Protein AF-A0A2V9P021-F1 (afdb_monomer)

Sequence (150 aa):
MIRIDSLLADPQFAPINQNFERHYRKHHFDEPWYKIYGARSIRQVSKDIGKLSEYDGIYLSLSGVTHGSDIWSSIFFGTGKLAVAPIREPQHIPSSVQLAVTITLRVYTLVLKEFRSGEEENFARKYRAEWRARFLKKYQIEIKPTETVI

Structure (mmCIF, N/CA/C/O backbone):
data_AF-A0A2V9P021-F1
#
_entry.id   AF-A0A2V9P021-F1
#
loop_
_atom_site.group_PDB
_atom_site.id
_atom_site.type_symbol
_atom_site.label_atom_id
_atom_site.label_alt_id
_atom_site.label_comp_id
_atom_site.label_asym_id
_atom_site.label_entity_id
_atom_site.label_seq_id
_atom_site.pdbx_PDB_ins_code
_atom_site.Cartn_x
_atom_site.Cartn_y
_atom_site.Cartn_z
_atom_site.occupancy
_atom_site.B_iso_or_equiv
_atom_site.auth_seq_id
_atom_site.auth_comp_id
_atom_site.auth_asym_id
_atom_site.auth_atom_id
_atom_site.pdbx_PDB_model_num
ATOM 1 N N . MET A 1 1 ? -5.173 24.055 11.843 1.00 50.03 1 MET A N 1
ATOM 2 C CA . MET A 1 1 ? -4.814 22.901 12.697 1.00 50.03 1 MET A CA 1
ATOM 3 C C . MET A 1 1 ? -6.002 22.265 13.430 1.00 50.03 1 MET A C 1
ATOM 5 O O . MET A 1 1 ? -5.892 21.121 13.810 1.00 50.03 1 MET A O 1
ATOM 9 N N . ILE A 1 2 ? -7.160 22.928 13.550 1.00 55.97 2 ILE A N 1
ATOM 10 C CA . ILE A 1 2 ? -8.247 22.550 14.482 1.00 55.97 2 ILE A CA 1
ATOM 11 C C . ILE A 1 2 ? -9.101 21.330 14.045 1.00 55.97 2 ILE A C 1
ATOM 13 O O . ILE A 1 2 ? -9.777 20.725 14.862 1.00 55.97 2 ILE A O 1
ATOM 17 N N . ARG A 1 3 ? -9.089 20.919 12.767 1.00 71.38 3 ARG A N 1
ATOM 18 C CA . ARG A 1 3 ? -10.094 19.963 12.249 1.00 71.38 3 ARG A CA 1
ATOM 19 C C . ARG A 1 3 ? -9.826 18.489 12.582 1.00 71.38 3 ARG A C 1
ATOM 21 O O . ARG A 1 3 ? -10.782 17.732 12.689 1.00 71.38 3 ARG A O 1
ATOM 28 N N . ILE A 1 4 ? -8.562 18.079 12.697 1.00 74.50 4 ILE A N 1
ATOM 29 C CA . ILE A 1 4 ? -8.203 16.675 12.966 1.00 74.50 4 ILE A CA 1
ATOM 30 C C . ILE A 1 4 ? -8.338 16.379 14.457 1.00 74.50 4 ILE A C 1
ATOM 32 O O . ILE A 1 4 ? -8.992 15.406 14.806 1.00 74.50 4 ILE A O 1
ATOM 36 N N . ASP A 1 5 ? -7.829 17.255 15.323 1.00 80.62 5 ASP A N 1
ATOM 37 C CA . ASP A 1 5 ? -7.919 17.073 16.776 1.00 80.62 5 ASP A CA 1
ATOM 38 C C . ASP A 1 5 ? -9.375 16.983 17.244 1.00 80.62 5 ASP A C 1
ATOM 40 O O . ASP A 1 5 ? -9.707 16.139 18.067 1.00 80.62 5 ASP A O 1
ATOM 44 N N . SER A 1 6 ? -10.280 17.778 16.658 1.00 82.19 6 SER A N 1
ATOM 45 C CA . SER A 1 6 ? -11.716 17.673 16.946 1.00 82.19 6 SER A CA 1
ATOM 46 C C . SER A 1 6 ? -12.340 16.353 16.482 1.00 82.19 6 SER A C 1
ATOM 48 O O . SER A 1 6 ? -13.240 15.859 17.149 1.00 82.19 6 SER A O 1
ATOM 50 N N . LEU A 1 7 ? -11.883 15.778 15.363 1.00 80.56 7 LEU A N 1
ATOM 51 C CA . LEU A 1 7 ? -12.343 14.459 14.907 1.00 80.56 7 LEU A CA 1
ATOM 52 C C . LEU A 1 7 ? -11.803 13.348 15.810 1.00 80.56 7 LEU A C 1
ATOM 54 O O . LEU A 1 7 ? -12.540 12.440 16.168 1.00 80.56 7 LEU A O 1
ATOM 58 N N . LEU A 1 8 ? -10.530 13.431 16.197 1.00 81.62 8 LEU A N 1
ATOM 59 C CA . LEU A 1 8 ? -9.887 12.452 17.074 1.00 81.62 8 LEU A CA 1
ATOM 60 C C . LEU A 1 8 ? -10.376 12.546 18.525 1.00 81.62 8 LEU A C 1
ATOM 62 O O . LEU A 1 8 ? -10.254 11.571 19.260 1.00 81.62 8 LEU A O 1
ATOM 66 N N . ALA A 1 9 ? -10.945 13.683 18.930 1.00 85.88 9 ALA A N 1
ATOM 67 C CA . ALA A 1 9 ? -11.572 13.871 20.235 1.00 85.88 9 ALA A CA 1
ATOM 68 C C . ALA A 1 9 ? -12.960 13.214 20.358 1.00 85.88 9 ALA A C 1
ATOM 70 O O . ALA A 1 9 ? -13.542 13.246 21.443 1.00 85.88 9 ALA A O 1
ATOM 71 N N . ASP A 1 10 ? -13.500 12.626 19.283 1.00 85.62 10 ASP A N 1
ATOM 72 C CA . ASP A 1 10 ? -14.746 11.863 19.353 1.00 85.62 10 ASP A CA 1
ATOM 73 C C . ASP A 1 10 ? -14.611 10.718 20.385 1.00 85.62 10 ASP A C 1
ATOM 75 O O . ASP A 1 10 ? -13.635 9.956 20.331 1.00 85.62 10 ASP A O 1
ATOM 79 N N . PRO A 1 11 ? -15.567 10.568 21.327 1.00 90.56 11 PRO A N 1
ATOM 80 C CA . PRO A 1 11 ? -15.532 9.530 22.356 1.00 90.56 11 PRO A CA 1
ATOM 81 C C . PRO A 1 11 ? -15.292 8.113 21.827 1.00 90.56 11 PRO A C 1
ATOM 83 O O . PRO A 1 11 ? -14.680 7.305 22.528 1.00 90.56 11 PRO A O 1
ATOM 86 N N . GLN A 1 12 ? -15.718 7.809 20.596 1.00 86.75 12 GLN A N 1
ATOM 87 C CA . GLN A 1 12 ? -15.498 6.497 19.982 1.00 86.75 12 GLN A CA 1
ATOM 88 C C . GLN A 1 12 ? -14.006 6.155 19.811 1.00 86.75 12 GLN A C 1
ATOM 90 O O . GLN A 1 12 ? -13.627 4.985 19.845 1.00 86.75 12 GLN A O 1
ATOM 95 N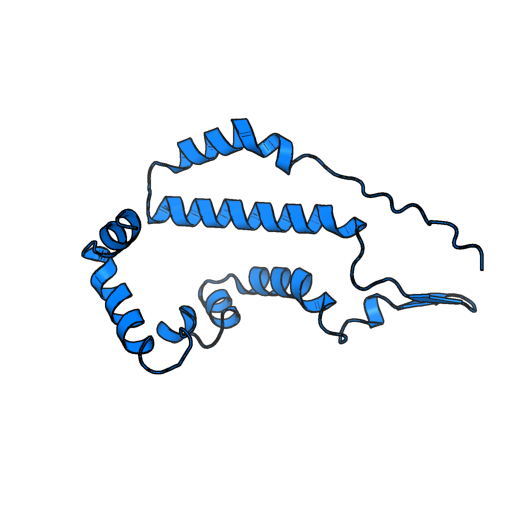 N . PHE A 1 13 ? -13.141 7.166 19.679 1.00 88.00 13 PHE A N 1
ATOM 96 C CA . PHE A 1 13 ? -11.697 6.988 19.514 1.00 88.00 13 PHE A CA 1
ATOM 97 C C . PHE A 1 13 ? -10.926 7.028 20.835 1.00 88.00 13 PHE A C 1
ATOM 99 O O . PHE A 1 13 ? -9.736 6.715 20.844 1.00 88.00 13 PHE A O 1
ATOM 106 N N . ALA A 1 14 ? -11.567 7.347 21.965 1.00 88.88 14 ALA A N 1
ATOM 107 C CA . ALA A 1 14 ? -10.883 7.449 23.255 1.00 88.88 14 ALA A CA 1
ATOM 108 C C . ALA A 1 14 ? -10.085 6.178 23.638 1.00 88.88 14 ALA A C 1
ATOM 110 O O . ALA A 1 14 ? -8.928 6.321 24.050 1.00 88.88 14 ALA A O 1
ATOM 111 N N . PRO A 1 15 ? -10.603 4.942 23.446 1.00 87.69 15 PRO A N 1
ATOM 112 C CA . PRO A 1 15 ? -9.831 3.728 23.724 1.00 87.69 15 PRO A CA 1
ATOM 113 C C . PRO A 1 15 ? -8.609 3.563 22.808 1.00 87.69 15 PRO A C 1
ATOM 115 O O . PRO A 1 15 ? -7.559 3.097 23.248 1.00 87.69 15 PRO A O 1
ATOM 118 N N . ILE A 1 16 ? -8.734 3.958 21.536 1.00 87.25 16 ILE A N 1
ATOM 119 C CA . ILE A 1 16 ? -7.647 3.916 20.551 1.00 87.25 16 ILE A CA 1
ATOM 120 C C . ILE A 1 16 ? -6.563 4.915 20.961 1.00 87.25 16 ILE A C 1
ATOM 122 O O . ILE A 1 16 ? -5.419 4.518 21.174 1.00 87.25 16 ILE A O 1
ATOM 126 N N . ASN A 1 17 ? -6.933 6.180 21.172 1.00 86.50 17 ASN A N 1
ATOM 127 C CA . ASN A 1 17 ? -6.007 7.248 21.554 1.00 86.50 17 ASN A CA 1
ATOM 128 C C . ASN A 1 17 ? -5.243 6.904 22.838 1.00 86.50 17 ASN A C 1
ATOM 130 O O . ASN A 1 17 ? -4.027 7.071 22.899 1.00 86.50 17 ASN A O 1
ATOM 134 N N . GLN A 1 18 ? -5.926 6.345 23.844 1.00 87.12 18 GLN A N 1
ATOM 135 C CA . GLN A 1 18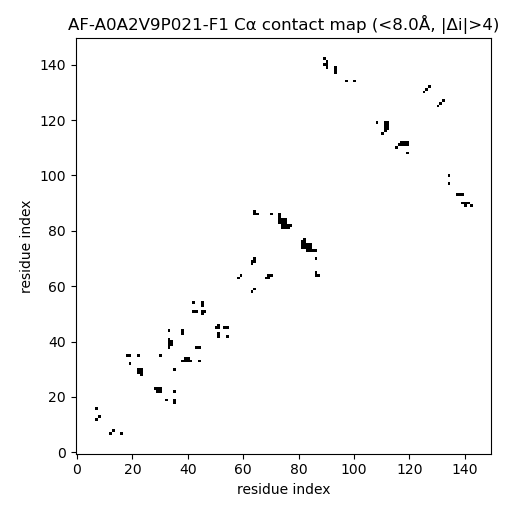 ? -5.288 5.957 25.101 1.00 87.12 18 GLN A CA 1
ATOM 136 C C . GLN A 1 18 ? -4.158 4.931 24.900 1.00 87.12 18 GLN A C 1
ATOM 138 O O . GLN A 1 18 ? -3.153 4.982 25.614 1.00 87.12 18 GLN A O 1
ATOM 143 N N . ASN A 1 19 ? -4.291 4.012 23.940 1.00 85.00 19 ASN A N 1
ATOM 144 C CA . ASN A 1 19 ? -3.237 3.046 23.635 1.00 85.00 19 ASN A CA 1
ATOM 145 C C . ASN A 1 19 ? -2.020 3.710 22.981 1.00 85.00 19 ASN A C 1
ATOM 147 O O . ASN A 1 19 ? -0.893 3.383 23.355 1.00 85.00 19 ASN A O 1
ATOM 151 N N . PHE A 1 20 ? -2.223 4.659 22.064 1.00 84.19 20 PHE A N 1
ATOM 152 C CA . PHE A 1 20 ? -1.124 5.392 21.425 1.00 84.19 20 PHE A CA 1
ATOM 153 C C . PHE A 1 20 ? -0.375 6.296 22.415 1.00 84.19 20 PHE A C 1
ATOM 155 O O . PHE A 1 20 ? 0.851 6.222 22.506 1.00 84.19 20 PHE A O 1
ATOM 162 N N . GLU A 1 21 ? -1.095 7.061 23.239 1.00 82.38 21 GLU A N 1
ATOM 163 C CA . GLU A 1 21 ? -0.511 7.980 24.231 1.00 82.38 21 GLU A CA 1
ATOM 164 C C . GLU A 1 21 ? 0.428 7.282 25.229 1.00 82.38 21 GLU A C 1
ATOM 166 O O . GLU A 1 21 ? 1.452 7.833 25.642 1.00 82.38 21 GLU A O 1
ATOM 171 N N . ARG A 1 22 ? 0.120 6.032 25.602 1.00 80.94 22 ARG A N 1
ATOM 172 C CA . ARG A 1 22 ? 0.964 5.225 26.502 1.00 80.94 22 ARG A CA 1
ATOM 173 C C . ARG A 1 22 ? 2.316 4.849 25.886 1.00 80.94 22 ARG A C 1
ATOM 175 O O . ARG A 1 22 ? 3.266 4.627 26.635 1.00 80.94 22 ARG A O 1
ATOM 182 N N . HIS A 1 23 ? 2.409 4.777 24.558 1.00 75.81 23 HIS A N 1
ATOM 183 C CA . HIS A 1 23 ? 3.611 4.344 23.836 1.00 75.81 23 HIS A CA 1
ATOM 184 C C . HIS A 1 23 ? 4.443 5.515 23.290 1.00 75.81 23 HIS A C 1
ATOM 186 O O . HIS A 1 23 ? 5.654 5.369 23.143 1.00 75.81 23 HIS A O 1
ATOM 192 N N . TYR A 1 24 ? 3.836 6.691 23.086 1.00 71.00 24 TYR A N 1
ATOM 193 C CA . TYR A 1 24 ? 4.493 7.898 22.557 1.00 71.00 24 TYR A CA 1
ATOM 194 C C . TYR A 1 24 ? 5.658 8.409 23.431 1.00 71.00 24 TYR A C 1
ATOM 196 O O . TYR A 1 24 ? 6.627 8.981 22.946 1.00 71.00 24 TYR A O 1
ATOM 204 N N . ARG A 1 25 ? 5.605 8.197 24.753 1.00 63.41 25 ARG A N 1
ATOM 205 C CA . ARG A 1 25 ? 6.510 8.880 25.702 1.00 63.41 25 ARG A CA 1
ATOM 206 C C . ARG A 1 25 ? 7.888 8.240 25.885 1.00 63.41 25 ARG A C 1
ATOM 208 O O . ARG A 1 25 ? 8.723 8.824 26.571 1.00 63.41 25 ARG A O 1
ATOM 215 N N . LYS A 1 26 ? 8.128 7.036 25.358 1.00 61.97 26 LYS A N 1
ATOM 216 C CA . LYS A 1 26 ? 9.300 6.230 25.752 1.00 61.97 26 LYS A CA 1
ATOM 217 C C . LYS A 1 26 ? 10.470 6.287 24.766 1.00 61.97 26 LYS A C 1
ATOM 219 O O . LYS A 1 26 ? 11.602 6.014 25.161 1.00 61.97 26 LYS A O 1
ATOM 224 N N . HIS A 1 27 ? 10.223 6.651 23.513 1.00 59.69 27 HIS A N 1
ATOM 225 C CA . HIS A 1 27 ? 11.221 6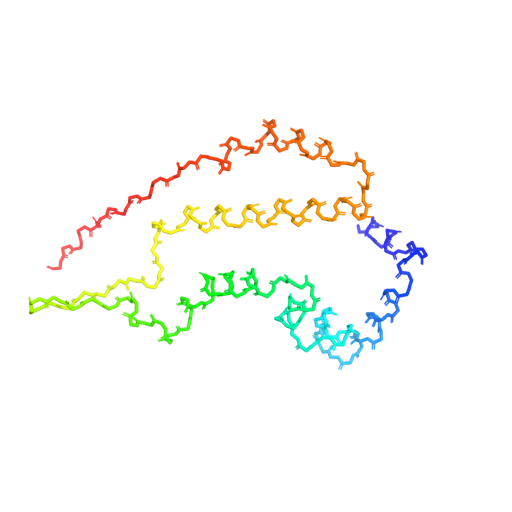.620 22.448 1.00 59.69 27 HIS A CA 1
ATOM 226 C C . HIS A 1 27 ? 11.188 7.937 21.664 1.00 59.69 27 HIS A C 1
ATOM 228 O O . HIS A 1 27 ? 10.135 8.540 21.516 1.00 59.69 27 HIS A O 1
ATOM 234 N N . HIS A 1 28 ? 12.333 8.400 21.147 1.00 71.19 28 HIS A N 1
ATOM 235 C CA . HIS A 1 28 ? 12.424 9.602 20.294 1.00 71.19 28 HIS A CA 1
ATOM 236 C C . HIS A 1 28 ? 11.737 9.438 18.918 1.00 71.19 28 HIS A C 1
ATOM 238 O O . HIS A 1 28 ? 11.994 10.207 17.996 1.00 71.19 28 HIS A O 1
ATOM 244 N N . PHE A 1 29 ? 10.917 8.401 18.761 1.00 73.06 29 PHE A N 1
ATOM 245 C CA . PHE A 1 29 ? 10.164 8.057 17.569 1.00 73.06 29 PHE A CA 1
ATOM 246 C C . PHE A 1 29 ? 8.888 7.319 17.981 1.00 73.06 29 PHE A C 1
ATOM 248 O O . PHE A 1 29 ? 8.865 6.619 18.997 1.00 73.06 29 PHE A O 1
ATOM 255 N N . ASP A 1 30 ? 7.856 7.434 17.152 1.00 76.44 30 ASP A N 1
ATOM 256 C CA . ASP A 1 30 ? 6.596 6.732 17.363 1.00 76.44 30 ASP A CA 1
ATOM 257 C C . ASP A 1 30 ? 6.759 5.236 17.113 1.00 76.44 30 ASP A C 1
ATOM 259 O O . ASP A 1 30 ? 7.249 4.807 16.061 1.00 76.44 30 ASP A O 1
ATOM 263 N N . GLU A 1 31 ? 6.312 4.419 18.068 1.00 84.19 31 GLU A N 1
ATOM 264 C CA . GLU A 1 31 ? 6.213 2.984 17.836 1.00 84.19 31 GLU A CA 1
ATOM 265 C C . GLU A 1 31 ? 5.191 2.736 16.709 1.00 84.19 31 GLU A C 1
ATOM 267 O O . GLU A 1 31 ? 4.088 3.294 16.732 1.00 84.19 31 GLU A O 1
ATOM 272 N N . PRO A 1 32 ? 5.505 1.887 15.715 1.00 88.06 32 PRO A N 1
ATOM 273 C CA . PRO A 1 32 ? 4.556 1.552 14.667 1.00 88.06 32 PRO A CA 1
ATOM 274 C C . PRO A 1 32 ? 3.226 1.034 15.228 1.00 88.06 32 PRO A C 1
ATOM 276 O O . PRO A 1 32 ? 3.211 0.159 16.098 1.00 88.06 32 PRO A O 1
ATOM 279 N N . TRP A 1 33 ? 2.109 1.506 14.663 1.00 90.44 33 TRP A N 1
ATOM 280 C CA . TRP A 1 33 ? 0.753 1.201 15.141 1.00 90.44 33 TRP A CA 1
ATOM 281 C C . TRP A 1 33 ? 0.514 -0.297 15.383 1.00 90.44 33 TRP A C 1
ATOM 283 O O . TRP A 1 33 ? -0.057 -0.683 16.394 1.00 90.44 33 TRP A O 1
ATOM 293 N N . TYR A 1 34 ? 1.000 -1.168 14.497 1.00 91.50 34 TYR A N 1
ATOM 294 C CA . TYR A 1 34 ? 0.752 -2.607 14.589 1.00 91.50 34 TYR A CA 1
ATOM 295 C C . TYR A 1 34 ? 1.388 -3.234 15.836 1.00 91.50 34 TYR A C 1
ATOM 297 O O . TYR A 1 34 ? 0.831 -4.178 16.390 1.00 91.50 34 TYR A O 1
ATOM 305 N N . LYS A 1 35 ? 2.508 -2.687 16.323 1.00 90.12 35 LYS A N 1
ATOM 306 C CA . LYS A 1 35 ? 3.155 -3.157 17.553 1.00 90.12 35 LYS A CA 1
ATOM 307 C C . LYS A 1 35 ? 2.437 -2.690 18.807 1.00 90.12 35 LYS A C 1
ATOM 309 O O . LYS A 1 35 ? 2.375 -3.453 19.766 1.00 90.12 35 LYS A O 1
ATOM 314 N N . ILE A 1 36 ? 1.851 -1.492 18.781 1.00 89.94 36 ILE A N 1
ATOM 315 C CA . ILE A 1 36 ? 0.994 -0.984 19.867 1.00 89.94 36 ILE A CA 1
ATOM 316 C C . ILE A 1 36 ? -0.180 -1.947 20.105 1.00 89.94 36 ILE A C 1
ATOM 318 O O . ILE A 1 36 ? -0.572 -2.184 21.244 1.00 89.94 36 ILE A O 1
ATOM 322 N N . TYR A 1 37 ? -0.677 -2.577 19.038 1.00 88.25 37 TYR A N 1
ATOM 323 C CA . TYR A 1 37 ? -1.713 -3.614 19.089 1.00 88.25 37 TYR A CA 1
ATOM 324 C C . TYR A 1 37 ? -1.167 -5.052 19.185 1.00 88.25 37 TYR A C 1
ATOM 326 O O . TYR A 1 37 ? -1.895 -6.012 18.951 1.00 88.25 37 TYR A O 1
ATOM 334 N N . GLY A 1 38 ? 0.109 -5.227 19.542 1.00 89.88 38 GLY A N 1
ATOM 335 C CA . GLY A 1 38 ? 0.713 -6.529 19.848 1.00 89.88 38 GLY A CA 1
ATOM 336 C C . GLY A 1 38 ? 1.192 -7.346 18.643 1.00 89.88 38 GLY A C 1
ATOM 337 O O . GLY A 1 38 ? 1.757 -8.428 18.825 1.00 89.88 38 GLY A O 1
ATOM 338 N N . ALA A 1 39 ? 1.033 -6.855 17.412 1.00 94.88 39 ALA A N 1
ATOM 339 C CA . ALA A 1 39 ? 1.552 -7.541 16.238 1.00 94.88 39 ALA A CA 1
ATOM 340 C C . ALA A 1 39 ? 3.057 -7.292 16.073 1.00 94.88 39 ALA A C 1
ATOM 342 O O . ALA A 1 39 ? 3.556 -6.173 16.171 1.00 94.88 39 ALA A O 1
ATOM 343 N N . ARG A 1 40 ? 3.807 -8.352 15.757 1.00 94.06 40 ARG A N 1
ATOM 344 C CA . ARG A 1 40 ? 5.273 -8.275 15.615 1.00 94.06 40 ARG A CA 1
ATOM 345 C C . ARG A 1 40 ? 5.720 -7.603 14.315 1.00 94.06 40 ARG A C 1
ATOM 347 O O . ARG A 1 40 ? 6.817 -7.057 14.253 1.00 94.06 40 ARG A O 1
ATOM 354 N N . SER A 1 41 ? 4.902 -7.677 13.267 1.00 93.94 41 SER A N 1
ATOM 355 C CA . SER A 1 41 ? 5.207 -7.138 11.939 1.00 93.94 41 SER A CA 1
ATOM 356 C C . SER A 1 41 ? 3.939 -6.957 11.103 1.00 93.94 41 SER A C 1
ATOM 358 O O . SER A 1 41 ? 2.929 -7.618 11.345 1.00 93.94 41 SER A O 1
ATOM 360 N N . ILE A 1 42 ? 4.010 -6.131 10.054 1.00 93.19 42 ILE A N 1
ATOM 361 C CA . ILE A 1 42 ?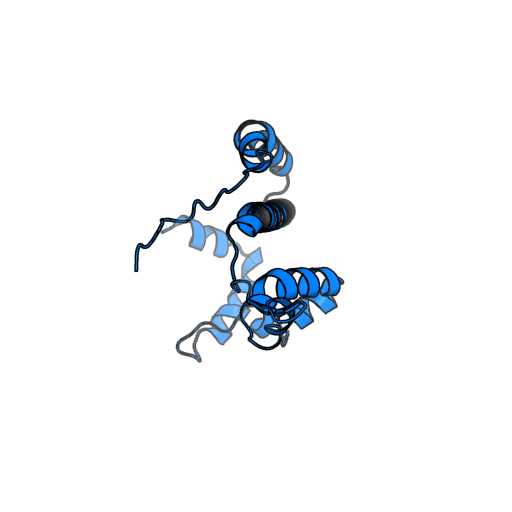 2.936 -6.014 9.049 1.00 93.19 42 ILE A CA 1
ATOM 362 C C . ILE A 1 42 ? 2.663 -7.356 8.352 1.00 93.19 42 ILE A C 1
ATOM 364 O O . ILE A 1 42 ? 1.517 -7.653 8.016 1.00 93.19 42 ILE A O 1
ATOM 368 N N . ARG A 1 43 ? 3.688 -8.204 8.177 1.00 94.12 43 ARG A N 1
ATOM 369 C CA . ARG A 1 43 ? 3.514 -9.562 7.642 1.00 94.12 43 ARG A CA 1
ATOM 370 C C . ARG A 1 43 ? 2.615 -10.408 8.540 1.00 94.12 43 ARG A C 1
ATOM 372 O O . ARG A 1 43 ? 1.739 -11.106 8.037 1.00 94.12 43 ARG A O 1
ATOM 379 N N . GLN A 1 44 ? 2.817 -10.325 9.858 1.00 95.88 44 GLN A N 1
ATOM 380 C CA . GLN A 1 44 ? 1.968 -11.009 10.831 1.00 95.88 44 GLN A CA 1
ATOM 381 C C . GLN A 1 44 ? 0.530 -10.488 10.757 1.00 95.88 44 GLN A C 1
ATOM 383 O O . GLN A 1 44 ? -0.376 -11.291 10.579 1.00 95.88 44 GLN A O 1
ATOM 388 N N . VAL A 1 45 ? 0.330 -9.164 10.751 1.00 96.12 45 VAL A N 1
ATOM 389 C CA . VAL A 1 45 ? -1.008 -8.566 10.570 1.00 96.12 45 VAL A CA 1
ATOM 390 C C . VAL A 1 45 ? -1.677 -9.091 9.299 1.00 96.12 45 VAL A C 1
ATOM 392 O O . VAL A 1 45 ? -2.828 -9.510 9.328 1.00 96.12 45 VAL A O 1
ATOM 395 N N . SER A 1 46 ? -0.942 -9.113 8.186 1.00 95.00 46 SER A N 1
ATOM 396 C CA . SER A 1 46 ? -1.448 -9.584 6.894 1.00 95.00 46 SER A CA 1
ATOM 397 C C . SER A 1 46 ? -1.850 -11.057 6.944 1.00 95.00 46 SER A C 1
ATOM 399 O O . SER A 1 46 ? -2.856 -11.435 6.351 1.00 95.00 46 SER A O 1
ATOM 401 N N . LYS A 1 47 ? -1.101 -11.892 7.673 1.00 96.12 47 LYS A N 1
ATOM 402 C CA . LYS A 1 47 ? -1.474 -13.285 7.938 1.00 96.12 47 LYS A CA 1
ATOM 403 C C . LYS A 1 47 ? -2.766 -13.377 8.747 1.00 96.12 47 LYS A C 1
ATOM 405 O O . LYS A 1 47 ? -3.652 -14.127 8.349 1.00 96.12 47 LYS A O 1
ATOM 410 N N . ASP A 1 48 ? -2.884 -12.595 9.813 1.00 95.94 48 ASP A N 1
ATOM 411 C CA . ASP A 1 48 ? -4.026 -12.643 10.731 1.00 95.94 48 ASP A CA 1
ATOM 412 C C . ASP A 1 48 ? -5.340 -12.220 10.057 1.00 95.94 48 ASP A C 1
ATOM 414 O O . ASP A 1 48 ? -6.394 -12.770 10.364 1.00 95.94 48 ASP A O 1
ATOM 418 N N . ILE A 1 49 ? -5.281 -11.324 9.065 1.00 93.81 49 ILE A N 1
ATOM 419 C CA . ILE A 1 49 ? -6.449 -10.910 8.265 1.00 93.81 49 ILE A CA 1
ATOM 420 C C . ILE A 1 49 ? -6.650 -11.733 6.975 1.00 93.81 49 ILE A C 1
ATOM 422 O O . ILE A 1 49 ? -7.446 -11.352 6.115 1.00 93.81 49 ILE A O 1
ATOM 426 N N . GLY A 1 50 ? -5.908 -12.832 6.785 1.00 95.44 50 GLY A N 1
ATOM 427 C CA . GLY A 1 50 ? -6.032 -13.698 5.603 1.00 95.44 50 GLY A CA 1
ATOM 428 C C . GLY A 1 50 ? -5.553 -13.063 4.288 1.00 95.44 50 GLY A C 1
ATOM 429 O O . GLY A 1 50 ? -6.034 -13.414 3.212 1.00 95.44 50 GLY A O 1
ATOM 430 N N . LYS A 1 51 ? -4.619 -12.108 4.355 1.00 93.19 51 LYS A N 1
ATOM 431 C CA . LYS A 1 51 ? -4.042 -11.358 3.221 1.00 93.19 51 LYS A CA 1
ATOM 432 C C . LYS A 1 51 ? -2.530 -11.554 3.069 1.00 93.19 51 LYS A C 1
ATOM 434 O O . LYS A 1 51 ? -1.857 -10.722 2.467 1.00 93.19 51 LYS A O 1
ATOM 439 N N . LEU A 1 52 ? -1.982 -12.655 3.584 1.00 94.44 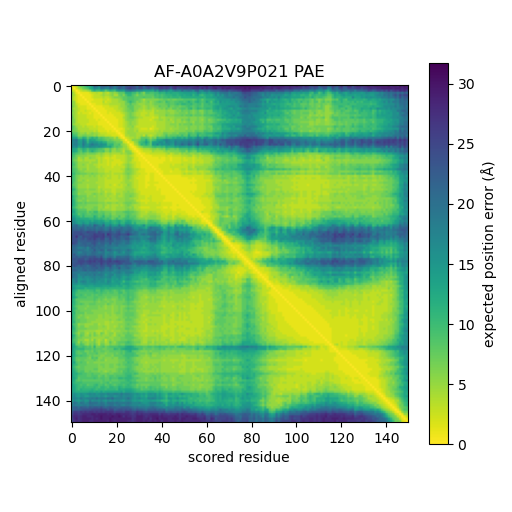52 LEU A N 1
ATOM 440 C CA . LEU A 1 52 ? -0.544 -12.931 3.500 1.00 94.44 52 LEU A CA 1
ATOM 441 C C . LEU A 1 52 ? -0.037 -12.994 2.052 1.00 94.44 52 LEU A C 1
ATOM 443 O O . LEU A 1 52 ? 1.001 -12.420 1.754 1.00 94.44 52 LEU A O 1
ATOM 447 N N . SER A 1 53 ? -0.789 -13.624 1.147 1.00 91.38 53 SER A N 1
ATOM 448 C CA . SER A 1 53 ? -0.417 -13.717 -0.272 1.00 91.38 53 SER A CA 1
ATOM 449 C C . SER A 1 53 ? -0.334 -12.350 -0.954 1.00 91.38 53 SER A C 1
ATOM 451 O O . SER A 1 53 ? 0.551 -12.114 -1.772 1.00 91.38 53 SER A O 1
ATOM 453 N N . GLU A 1 54 ? -1.231 -11.432 -0.597 1.00 88.69 54 GLU A N 1
ATOM 454 C CA . GLU A 1 54 ? -1.209 -10.053 -1.083 1.00 88.69 54 GLU A CA 1
ATOM 455 C C . GLU A 1 54 ? 0.016 -9.301 -0.550 1.00 88.69 54 GLU A C 1
ATOM 457 O O . GLU A 1 54 ? 0.704 -8.629 -1.319 1.00 88.69 54 GLU A O 1
ATOM 462 N N . TYR A 1 55 ? 0.327 -9.463 0.740 1.00 90.62 55 TYR A N 1
ATOM 463 C CA . TYR A 1 55 ? 1.545 -8.914 1.334 1.00 90.62 55 TYR A CA 1
ATOM 464 C C . TYR A 1 55 ? 2.800 -9.433 0.629 1.00 90.62 55 TYR A C 1
ATOM 466 O O . TYR A 1 55 ? 3.630 -8.627 0.217 1.00 90.62 55 TYR A O 1
ATOM 474 N N . ASP A 1 56 ? 2.924 -10.751 0.455 1.00 88.25 56 ASP A N 1
ATOM 475 C CA . ASP A 1 56 ? 4.097 -11.361 -0.173 1.00 88.25 56 ASP A CA 1
ATOM 476 C C . ASP A 1 56 ? 4.233 -10.879 -1.632 1.00 88.25 56 ASP A C 1
ATOM 478 O O . ASP A 1 56 ? 5.322 -10.494 -2.049 1.00 88.25 56 ASP A O 1
ATOM 482 N N . GLY A 1 57 ? 3.131 -10.783 -2.389 1.00 83.81 57 GLY A N 1
ATOM 483 C CA . GLY A 1 57 ? 3.142 -10.269 -3.763 1.00 83.81 57 GLY A CA 1
ATOM 484 C C . GLY A 1 57 ? 3.588 -8.805 -3.876 1.00 83.81 57 GLY A C 1
ATOM 485 O O . GLY A 1 57 ? 4.425 -8.475 -4.720 1.00 83.81 57 GLY A O 1
ATOM 486 N N . ILE A 1 58 ? 3.073 -7.924 -3.011 1.00 82.88 58 ILE A N 1
ATOM 487 C CA . ILE A 1 58 ? 3.472 -6.507 -2.967 1.00 82.88 58 ILE A CA 1
ATOM 488 C C . ILE A 1 58 ? 4.933 -6.380 -2.529 1.00 82.88 58 ILE A C 1
ATOM 490 O O . ILE A 1 58 ? 5.706 -5.649 -3.147 1.00 82.88 58 ILE A O 1
ATOM 494 N N . TYR A 1 59 ? 5.315 -7.091 -1.469 1.00 81.00 59 TYR A N 1
ATOM 495 C CA . TYR A 1 59 ? 6.652 -7.016 -0.898 1.00 81.00 59 TYR A CA 1
ATOM 496 C C . TYR A 1 59 ? 7.712 -7.535 -1.873 1.00 81.00 59 TYR A C 1
ATOM 498 O O . TYR A 1 59 ? 8.717 -6.863 -2.074 1.00 81.00 59 TYR A O 1
ATOM 506 N N . LEU A 1 60 ? 7.475 -8.660 -2.553 1.00 74.19 60 LEU A N 1
ATOM 507 C CA . LEU A 1 60 ? 8.375 -9.162 -3.596 1.00 74.19 60 LEU A CA 1
ATOM 508 C C . LEU A 1 60 ? 8.526 -8.150 -4.738 1.00 74.19 60 LEU A C 1
ATOM 510 O O . LEU A 1 60 ? 9.645 -7.785 -5.091 1.00 74.19 60 LEU A O 1
ATOM 514 N N . SER A 1 61 ? 7.407 -7.633 -5.253 1.00 69.56 61 SER A N 1
ATOM 515 C CA . SER A 1 61 ? 7.405 -6.724 -6.408 1.00 69.56 61 SER A CA 1
ATOM 516 C C . SER A 1 61 ? 8.085 -5.380 -6.126 1.00 69.56 61 SER A C 1
ATOM 518 O O . SER A 1 61 ? 8.670 -4.785 -7.027 1.00 69.56 61 SER A O 1
ATOM 520 N N . LEU A 1 62 ? 7.989 -4.873 -4.891 1.00 70.62 62 LEU A N 1
ATOM 521 C CA . LEU A 1 62 ? 8.483 -3.539 -4.529 1.00 70.62 62 LEU A CA 1
ATOM 522 C C . LEU A 1 62 ? 9.801 -3.561 -3.743 1.00 70.62 62 LEU A C 1
ATOM 524 O O . LEU A 1 62 ? 10.542 -2.581 -3.788 1.00 70.62 62 LEU A O 1
ATOM 528 N N . SER A 1 63 ? 10.099 -4.646 -3.023 1.00 65.75 63 SER A N 1
ATOM 529 C CA . SER A 1 63 ? 11.272 -4.765 -2.147 1.00 65.75 63 SER A CA 1
ATOM 530 C C . SER A 1 63 ? 12.349 -5.697 -2.701 1.00 65.75 63 SER A C 1
ATOM 532 O O . SER A 1 63 ? 13.522 -5.438 -2.435 1.00 65.75 63 SER A O 1
ATOM 534 N N . GLY A 1 64 ? 11.994 -6.735 -3.475 1.00 57.50 64 GLY A N 1
ATOM 535 C CA . GLY A 1 64 ? 12.937 -7.756 -3.971 1.00 57.50 64 GLY A CA 1
ATOM 536 C C . GLY A 1 64 ? 14.061 -7.167 -4.823 1.00 57.50 64 GLY A C 1
ATOM 537 O O . GLY A 1 64 ? 15.235 -7.424 -4.590 1.00 57.50 64 GLY A O 1
ATOM 538 N N . VAL A 1 65 ? 13.703 -6.221 -5.688 1.00 56.00 65 VAL A N 1
ATOM 539 C CA . VAL A 1 65 ? 14.611 -5.450 -6.548 1.00 56.00 65 VAL A CA 1
ATOM 540 C C . VAL A 1 65 ? 15.679 -4.670 -5.750 1.00 56.00 65 VAL A C 1
ATOM 542 O O . VAL A 1 65 ? 16.767 -4.395 -6.245 1.00 56.00 65 VAL A O 1
ATOM 545 N N . THR A 1 66 ? 15.405 -4.309 -4.495 1.00 53.88 66 THR A N 1
ATOM 546 C CA . THR A 1 66 ? 16.310 -3.484 -3.668 1.00 53.88 66 THR A CA 1
ATOM 547 C C . THR A 1 66 ? 17.344 -4.312 -2.906 1.00 53.88 66 THR A C 1
ATOM 549 O O . THR A 1 66 ? 18.348 -3.770 -2.442 1.00 53.88 66 THR A O 1
ATOM 552 N N . HIS A 1 67 ? 17.119 -5.618 -2.771 1.00 54.53 67 HIS A N 1
ATOM 553 C CA . HIS A 1 67 ? 18.046 -6.527 -2.118 1.00 54.53 67 HIS A CA 1
ATOM 554 C C . HIS A 1 67 ? 18.821 -7.282 -3.198 1.00 54.53 67 HIS A C 1
ATOM 556 O O . HIS A 1 67 ? 18.244 -8.008 -4.000 1.00 54.53 67 HIS A O 1
ATOM 562 N N . GLY A 1 68 ? 20.151 -7.150 -3.210 1.00 54.78 68 GLY A N 1
ATOM 563 C CA . GLY A 1 68 ? 21.036 -7.842 -4.162 1.00 54.78 68 GLY A CA 1
ATOM 564 C C . GLY A 1 68 ? 20.938 -9.378 -4.151 1.00 54.78 68 GLY A C 1
ATOM 565 O O . GLY A 1 68 ? 21.629 -10.031 -4.924 1.00 54.78 68 GLY A O 1
ATOM 566 N N . SER A 1 69 ? 20.074 -9.958 -3.311 1.00 58.84 69 SER A N 1
ATOM 567 C CA . SER A 1 69 ? 19.678 -11.365 -3.339 1.00 58.84 69 SER A CA 1
ATOM 568 C C . SER A 1 69 ? 19.050 -11.796 -4.669 1.00 58.84 69 SER A C 1
ATOM 570 O O . SER A 1 69 ? 19.212 -12.953 -5.037 1.00 58.84 69 SER A O 1
ATOM 572 N N . ASP A 1 70 ? 18.409 -10.881 -5.409 1.00 64.31 70 ASP A N 1
ATOM 573 C CA . ASP A 1 70 ? 17.788 -11.169 -6.714 1.00 64.31 70 ASP A CA 1
ATOM 574 C C . ASP A 1 70 ? 18.620 -10.693 -7.916 1.00 64.31 70 ASP A C 1
ATOM 576 O O . ASP A 1 70 ? 18.133 -10.693 -9.046 1.00 64.31 70 ASP A O 1
ATOM 580 N N . ILE A 1 71 ? 19.896 -10.332 -7.725 1.00 69.75 71 ILE A N 1
ATOM 581 C CA . ILE A 1 71 ? 20.755 -9.829 -8.814 1.00 69.75 71 ILE A CA 1
ATOM 582 C C . ILE A 1 71 ? 20.874 -10.812 -9.990 1.00 69.75 71 ILE A C 1
ATOM 584 O O . ILE A 1 71 ? 21.030 -10.398 -11.135 1.00 69.75 71 ILE A O 1
ATOM 588 N N . TRP A 1 72 ? 20.721 -12.112 -9.728 1.00 74.50 72 TRP A N 1
ATOM 589 C CA . TRP A 1 72 ? 20.718 -13.160 -10.748 1.00 74.50 72 TRP A CA 1
ATOM 590 C C . TRP A 1 72 ? 19.594 -13.003 -11.776 1.00 74.50 72 TRP A C 1
ATOM 592 O O . TRP A 1 72 ? 19.791 -13.354 -12.933 1.00 74.50 72 TRP A O 1
ATOM 602 N N . SER A 1 73 ? 18.451 -12.421 -11.394 1.00 72.56 73 SER A N 1
ATOM 603 C CA . SER A 1 73 ? 17.345 -12.120 -12.319 1.00 72.56 73 SER A CA 1
ATOM 604 C C . SER A 1 73 ? 17.704 -11.058 -13.363 1.00 72.56 73 SER A C 1
ATOM 606 O O . SER A 1 73 ? 17.032 -10.931 -14.383 1.00 72.56 73 SER A O 1
ATOM 608 N N . SER A 1 74 ? 18.773 -10.302 -13.108 1.00 74.81 74 SER A N 1
ATOM 609 C CA . SER A 1 74 ? 19.275 -9.240 -13.972 1.00 74.81 74 SER A CA 1
ATOM 610 C C . SER A 1 74 ? 20.494 -9.671 -14.792 1.00 74.81 74 SER A C 1
ATOM 612 O O . SER A 1 74 ? 21.007 -8.866 -15.560 1.00 74.81 74 SER A O 1
ATOM 614 N N . ILE A 1 75 ? 20.983 -10.910 -14.649 1.00 83.06 75 ILE A N 1
ATOM 615 C CA . ILE A 1 75 ? 22.165 -11.408 -15.364 1.00 83.06 75 ILE A CA 1
ATOM 616 C C . ILE A 1 75 ? 21.741 -12.453 -16.397 1.00 83.06 75 ILE A C 1
ATOM 618 O O . ILE A 1 75 ? 21.185 -13.495 -16.061 1.00 83.06 75 ILE A O 1
ATOM 622 N N . PHE A 1 76 ? 22.073 -12.203 -17.661 1.00 82.44 76 PHE A N 1
ATOM 623 C CA . PHE A 1 76 ? 21.760 -13.079 -18.784 1.00 82.44 76 PHE A CA 1
ATOM 624 C C . PHE A 1 76 ? 23.051 -13.571 -19.441 1.00 82.44 76 PHE A C 1
ATOM 626 O O . PHE A 1 76 ? 23.901 -12.776 -19.851 1.00 82.44 76 PHE A O 1
ATOM 633 N N . PHE A 1 77 ? 23.182 -14.891 -19.571 1.00 84.81 77 PHE A N 1
ATOM 634 C CA . PHE A 1 77 ? 24.307 -15.533 -20.247 1.00 84.81 77 PHE A CA 1
ATOM 635 C C . PHE A 1 77 ? 23.888 -15.981 -21.647 1.00 84.81 77 PHE A C 1
ATOM 637 O O . PHE A 1 77 ? 22.933 -16.739 -21.809 1.00 84.81 77 PHE A O 1
ATOM 644 N N . GLY A 1 78 ? 24.619 -15.521 -22.658 1.00 80.38 78 GLY A N 1
ATOM 645 C CA . GLY A 1 78 ? 24.519 -15.989 -24.038 1.00 80.38 78 GLY A CA 1
ATOM 646 C C . GLY A 1 78 ? 25.868 -16.498 -24.540 1.00 80.38 78 GLY A C 1
ATOM 647 O O . GLY A 1 78 ? 26.886 -16.389 -23.855 1.00 80.38 78 GLY A O 1
ATOM 648 N N . THR A 1 79 ? 25.906 -17.042 -25.756 1.00 84.88 79 THR A N 1
ATOM 649 C CA . THR A 1 79 ? 27.138 -17.571 -26.359 1.00 84.88 79 THR A CA 1
ATOM 650 C C . THR A 1 79 ? 28.214 -16.483 -26.450 1.00 84.88 79 THR A C 1
ATOM 652 O O . THR A 1 79 ? 28.125 -15.578 -27.279 1.00 84.8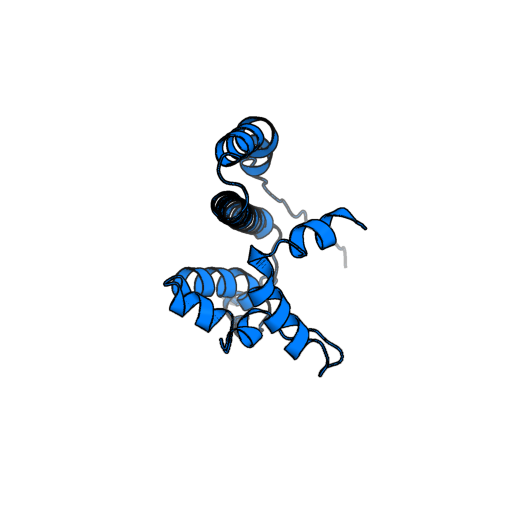8 79 THR A O 1
ATOM 655 N N . GLY A 1 80 ? 29.212 -16.553 -25.563 1.00 84.88 80 GLY A N 1
ATOM 656 C CA . GLY A 1 80 ? 30.308 -15.583 -25.465 1.00 84.88 80 GLY A CA 1
ATOM 657 C C . GLY A 1 80 ? 29.902 -14.184 -24.986 1.00 84.88 80 GLY A C 1
ATOM 658 O O . GLY A 1 80 ? 30.683 -13.250 -25.150 1.00 84.88 80 GLY A O 1
ATOM 659 N N . LYS A 1 81 ? 28.694 -14.005 -24.432 1.00 85.19 81 LYS A N 1
ATOM 660 C CA . LYS A 1 81 ? 28.182 -12.692 -24.014 1.00 85.19 81 LYS A CA 1
ATOM 661 C C . LYS A 1 81 ? 27.563 -12.747 -22.622 1.00 85.19 81 LYS A C 1
ATOM 663 O O . LYS A 1 81 ? 26.799 -13.655 -22.307 1.00 85.19 81 LYS A O 1
ATOM 668 N N . LEU A 1 82 ? 27.863 -11.722 -21.834 1.00 85.69 82 LEU A N 1
ATOM 669 C CA . LEU A 1 82 ? 27.209 -11.413 -20.569 1.00 85.69 82 LEU A CA 1
ATOM 670 C C . LEU A 1 82 ? 26.382 -10.144 -20.774 1.00 85.69 82 LEU A C 1
ATOM 672 O O . LEU A 1 82 ? 26.931 -9.124 -21.189 1.00 85.69 82 LEU A O 1
ATOM 676 N N . ALA A 1 83 ? 25.085 -10.202 -20.494 1.00 82.75 83 ALA A N 1
ATOM 677 C CA . ALA A 1 83 ? 24.230 -9.024 -20.443 1.00 82.75 83 ALA A CA 1
ATOM 678 C C . ALA A 1 83 ? 23.736 -8.823 -19.010 1.00 82.75 83 ALA A C 1
ATOM 680 O O . ALA A 1 83 ? 23.337 -9.777 -18.345 1.00 82.75 83 ALA A O 1
ATOM 681 N N . VAL A 1 84 ? 23.778 -7.578 -18.541 1.00 82.12 84 VAL A N 1
ATOM 682 C CA . VAL A 1 84 ? 23.286 -7.192 -17.218 1.00 82.12 84 VAL A CA 1
ATOM 683 C C . VAL A 1 84 ? 22.187 -6.155 -17.413 1.00 82.12 84 VAL A C 1
ATOM 685 O O . VAL A 1 84 ? 22.444 -5.075 -17.942 1.00 82.12 84 VAL A O 1
ATOM 688 N N . ALA A 1 85 ? 20.965 -6.499 -17.020 1.00 76.56 85 ALA A N 1
ATOM 689 C CA . ALA A 1 85 ? 19.853 -5.565 -16.952 1.00 76.56 85 ALA A CA 1
ATOM 690 C C . ALA A 1 85 ? 19.989 -4.679 -15.702 1.00 76.56 85 ALA A C 1
ATOM 692 O O . ALA A 1 85 ? 20.464 -5.135 -14.658 1.00 76.56 85 ALA A O 1
ATOM 693 N N . PRO A 1 86 ? 19.601 -3.399 -15.768 1.00 75.56 86 PRO A N 1
ATOM 694 C CA . PRO A 1 86 ? 19.537 -2.576 -14.580 1.00 75.56 86 PRO A CA 1
ATOM 695 C C . PRO A 1 86 ? 18.424 -3.063 -13.650 1.00 75.56 86 PRO A C 1
ATOM 697 O O . PRO A 1 86 ? 17.349 -3.473 -14.068 1.00 75.56 86 PRO A O 1
ATOM 700 N N . ILE A 1 87 ? 18.671 -2.907 -12.353 1.00 71.19 87 ILE A N 1
ATOM 701 C CA . ILE A 1 87 ? 17.726 -3.221 -11.276 1.00 71.19 87 ILE A CA 1
ATOM 702 C C . ILE A 1 87 ? 16.387 -2.479 -11.464 1.00 71.19 87 ILE A C 1
ATOM 704 O O . ILE A 1 87 ? 15.326 -2.968 -11.088 1.00 71.19 87 ILE A O 1
ATOM 708 N N . ARG A 1 88 ? 16.415 -1.271 -12.042 1.00 75.12 88 ARG A N 1
ATOM 709 C CA . ARG A 1 88 ? 15.215 -0.482 -12.338 1.00 75.12 88 ARG A CA 1
ATOM 710 C C . ARG A 1 88 ? 15.185 -0.111 -13.804 1.00 75.12 88 ARG A C 1
ATOM 712 O O . ARG A 1 88 ? 16.102 0.520 -14.319 1.00 75.12 88 ARG A O 1
ATOM 719 N N . GLU A 1 89 ? 14.066 -0.436 -14.420 1.00 77.56 89 GLU A N 1
ATOM 720 C CA . GLU A 1 89 ? 13.838 -0.287 -15.840 1.00 77.56 89 GLU A CA 1
ATOM 721 C C . GLU A 1 89 ? 12.577 0.574 -16.041 1.00 77.56 89 GLU A C 1
ATOM 723 O O . GLU A 1 89 ? 11.509 0.222 -15.528 1.00 77.56 89 GLU A O 1
ATOM 728 N N . PRO A 1 90 ? 12.665 1.730 -16.730 1.00 80.94 90 PRO A N 1
ATOM 729 C CA . PRO A 1 90 ? 11.521 2.606 -16.985 1.00 80.94 90 PRO A CA 1
ATOM 730 C C . PRO A 1 90 ? 10.299 1.880 -17.560 1.00 80.94 90 PRO A C 1
ATOM 732 O O . PRO A 1 90 ? 9.172 2.200 -17.196 1.00 80.94 90 PRO A O 1
ATOM 735 N N . GLN A 1 91 ? 10.497 0.834 -18.360 1.00 81.06 91 GLN A N 1
ATOM 736 C CA . GLN A 1 91 ? 9.434 -0.042 -18.858 1.00 81.06 91 GLN A CA 1
ATOM 737 C C . GLN A 1 91 ? 8.534 -0.649 -17.760 1.00 81.06 91 GLN A C 1
ATOM 739 O O . GLN A 1 91 ? 7.390 -0.992 -18.050 1.00 81.06 91 GLN A O 1
ATOM 744 N N . HIS A 1 92 ? 8.976 -0.725 -16.499 1.00 79.38 92 HIS A N 1
ATOM 745 C CA . HIS A 1 92 ? 8.166 -1.200 -15.368 1.00 79.38 92 HIS A CA 1
ATOM 746 C C . HIS A 1 92 ? 7.335 -0.107 -14.674 1.00 79.38 92 HIS A C 1
ATOM 748 O O . HIS A 1 92 ? 6.463 -0.419 -13.858 1.00 79.38 92 HIS A O 1
ATOM 754 N N . ILE A 1 93 ? 7.552 1.176 -14.987 1.00 82.06 93 ILE A N 1
ATOM 755 C CA . ILE A 1 93 ? 6.798 2.293 -14.393 1.00 82.06 93 ILE A CA 1
ATOM 756 C C . ILE A 1 93 ? 5.279 2.129 -14.583 1.00 82.06 93 ILE A C 1
ATOM 758 O O . ILE A 1 93 ? 4.560 2.281 -13.592 1.00 82.06 93 ILE A O 1
ATOM 762 N N . PRO A 1 94 ? 4.751 1.782 -15.778 1.00 84.62 94 PRO A N 1
ATOM 763 C CA . PRO A 1 94 ? 3.310 1.614 -15.963 1.00 84.62 94 PRO A CA 1
ATOM 764 C C . PRO A 1 94 ? 2.692 0.575 -15.015 1.00 84.62 94 PRO A C 1
ATOM 766 O O . PRO A 1 94 ? 1.658 0.846 -14.404 1.00 84.62 94 PRO A O 1
ATOM 769 N N . SER A 1 95 ? 3.341 -0.581 -14.836 1.00 81.75 95 SER A N 1
ATOM 770 C CA . SER A 1 95 ? 2.884 -1.629 -13.913 1.00 81.75 95 SER A CA 1
ATOM 771 C C . SER A 1 95 ? 2.922 -1.180 -12.452 1.00 81.75 95 SER A C 1
ATOM 773 O O . SER A 1 95 ? 1.961 -1.413 -11.718 1.00 81.75 95 SER A O 1
ATOM 775 N N . SER A 1 96 ? 3.976 -0.472 -12.034 1.00 82.06 96 SER A N 1
ATOM 776 C CA . SER A 1 96 ? 4.093 0.056 -10.669 1.00 82.06 96 SER A CA 1
ATOM 777 C C . SER A 1 96 ? 3.015 1.097 -10.363 1.00 82.06 96 SER A C 1
ATOM 779 O O . SER A 1 96 ? 2.398 1.058 -9.298 1.00 82.06 96 SER A O 1
ATOM 781 N N . VAL A 1 97 ? 2.731 1.996 -11.312 1.00 84.44 97 VAL A N 1
ATOM 782 C CA . VAL A 1 97 ? 1.648 2.983 -11.187 1.00 84.44 97 VAL A CA 1
ATOM 783 C C . VAL A 1 97 ? 0.292 2.285 -11.089 1.00 84.44 97 VAL A C 1
ATOM 785 O O . VAL A 1 97 ? -0.509 2.627 -10.220 1.00 84.44 97 VAL A O 1
ATOM 788 N N . GLN A 1 98 ? 0.032 1.283 -11.931 1.00 85.75 98 GLN A N 1
ATOM 789 C CA . GLN A 1 98 ? -1.230 0.542 -11.903 1.00 85.75 98 GLN A CA 1
ATOM 790 C C . GLN A 1 98 ? -1.446 -0.190 -10.570 1.00 85.75 98 GLN A C 1
ATOM 792 O O . GLN A 1 98 ? -2.550 -0.142 -10.015 1.00 85.75 98 GLN A O 1
ATOM 797 N N . LEU A 1 99 ? -0.402 -0.832 -10.036 1.00 84.81 99 LEU A N 1
ATOM 798 C CA . LEU A 1 99 ? -0.442 -1.480 -8.726 1.00 84.81 99 LEU A CA 1
ATOM 799 C C . LEU A 1 99 ? -0.740 -0.462 -7.617 1.00 84.81 99 LEU A C 1
ATOM 801 O O . LEU A 1 99 ? -1.669 -0.668 -6.834 1.00 84.81 99 LEU A O 1
ATOM 805 N N . ALA A 1 100 ? -0.009 0.658 -7.594 1.00 85.50 100 ALA A N 1
ATOM 806 C CA . ALA A 1 100 ? -0.193 1.714 -6.602 1.00 85.50 100 ALA A CA 1
ATOM 807 C C . ALA A 1 100 ? -1.632 2.248 -6.609 1.00 85.50 100 ALA A C 1
ATOM 809 O O . ALA A 1 100 ? -2.291 2.255 -5.574 1.00 85.50 100 ALA A O 1
ATOM 810 N N . VAL A 1 101 ? -2.161 2.603 -7.783 1.00 88.31 101 VAL A N 1
ATOM 811 C CA . VAL A 1 101 ? -3.536 3.106 -7.933 1.00 88.31 101 VAL A CA 1
ATOM 812 C C . VAL A 1 101 ? -4.563 2.084 -7.452 1.00 88.31 101 VAL A C 1
ATOM 814 O O . VAL A 1 101 ? -5.506 2.447 -6.750 1.00 88.31 101 VAL A O 1
ATOM 817 N N . THR A 1 102 ? -4.381 0.808 -7.795 1.00 87.94 102 THR A N 1
ATOM 818 C CA . THR A 1 102 ? -5.294 -0.268 -7.382 1.00 87.94 102 THR A CA 1
ATOM 819 C C . THR A 1 102 ? -5.356 -0.386 -5.859 1.00 87.94 102 THR A C 1
ATOM 821 O O . THR A 1 102 ? -6.447 -0.405 -5.283 1.00 87.94 102 THR A O 1
ATOM 824 N N . ILE A 1 103 ? -4.194 -0.403 -5.198 1.00 88.00 103 ILE A N 1
ATOM 825 C CA . ILE A 1 103 ? -4.100 -0.455 -3.735 1.00 88.00 103 ILE A CA 1
ATOM 826 C C . ILE A 1 103 ? -4.723 0.801 -3.123 1.00 88.00 103 ILE A C 1
ATOM 828 O O . ILE A 1 103 ? -5.549 0.696 -2.218 1.00 88.00 103 ILE A O 1
ATOM 832 N N . THR A 1 104 ? -4.392 1.984 -3.646 1.00 90.19 104 THR A N 1
ATOM 833 C CA . THR A 1 104 ? -4.929 3.259 -3.166 1.00 90.19 104 THR A CA 1
ATOM 834 C C . THR A 1 104 ? -6.455 3.274 -3.212 1.00 90.19 104 THR A C 1
ATOM 836 O O . THR A 1 104 ? -7.089 3.515 -2.188 1.00 90.19 104 THR A O 1
ATOM 839 N N . LEU A 1 105 ? -7.070 2.960 -4.357 1.00 92.25 105 LEU A N 1
ATOM 840 C CA . LEU A 1 105 ? -8.532 2.956 -4.498 1.00 92.25 105 LEU A CA 1
ATOM 841 C C . LEU A 1 105 ? -9.205 1.973 -3.529 1.00 92.25 105 LEU A C 1
ATOM 843 O O . LEU A 1 105 ? -10.251 2.290 -2.954 1.00 92.25 105 LEU A O 1
ATOM 847 N N . ARG A 1 106 ? -8.592 0.806 -3.301 1.00 91.12 106 ARG A N 1
ATOM 848 C CA . ARG A 1 106 ? -9.081 -0.164 -2.316 1.00 91.12 106 ARG A CA 1
ATOM 849 C C . ARG A 1 106 ? -8.994 0.379 -0.891 1.00 91.12 106 ARG A C 1
ATOM 851 O O . ARG A 1 106 ? -9.976 0.270 -0.163 1.00 91.12 106 ARG A O 1
ATOM 858 N N . VAL A 1 107 ? -7.865 0.972 -0.498 1.00 91.94 107 VAL A N 1
ATOM 859 C CA . VAL A 1 107 ? -7.687 1.560 0.842 1.00 91.94 107 VAL A CA 1
ATOM 860 C C . VAL A 1 107 ? -8.702 2.673 1.081 1.00 91.94 107 VAL A C 1
ATOM 862 O O . VAL A 1 107 ? -9.388 2.645 2.099 1.00 91.94 107 VAL A O 1
ATOM 865 N N . TYR A 1 108 ? -8.879 3.594 0.128 1.00 93.50 108 TYR A N 1
ATOM 866 C CA . TYR A 1 108 ? -9.908 4.634 0.235 1.00 93.50 108 TYR A CA 1
ATOM 867 C C . TYR A 1 108 ? -11.304 4.034 0.408 1.00 93.50 108 TYR A C 1
ATOM 869 O O . TYR A 1 108 ? -12.053 4.482 1.266 1.00 93.50 108 TYR A O 1
ATOM 877 N N . THR A 1 109 ? -11.640 2.989 -0.350 1.00 92.50 109 THR A N 1
ATOM 878 C CA . THR A 1 109 ? -12.939 2.316 -0.217 1.00 92.50 109 THR A CA 1
ATOM 879 C C . THR A 1 109 ? -13.130 1.707 1.175 1.00 92.50 109 THR A C 1
ATOM 881 O O . THR A 1 109 ? -14.210 1.826 1.741 1.00 92.50 109 THR A O 1
ATOM 884 N N . LEU A 1 110 ? -12.100 1.070 1.743 1.00 92.19 110 LEU A N 1
ATOM 885 C CA . LEU A 1 110 ? -12.162 0.500 3.095 1.00 92.19 110 LEU A CA 1
ATOM 886 C C . LEU A 1 110 ? -12.342 1.589 4.161 1.00 92.19 110 LEU A C 1
ATOM 888 O O . LEU A 1 110 ? -13.195 1.452 5.028 1.00 92.19 110 LEU 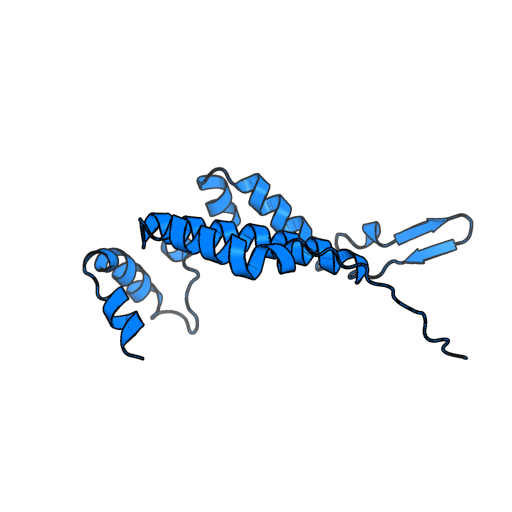A O 1
ATOM 892 N N . VAL A 1 111 ? -11.590 2.687 4.055 1.00 91.31 111 VAL A N 1
ATOM 893 C CA . VAL A 1 111 ? -11.697 3.832 4.973 1.00 91.31 111 VAL A CA 1
ATOM 894 C C . VAL A 1 111 ? -13.077 4.480 4.886 1.00 91.31 111 VAL A C 1
ATOM 896 O O . VAL A 1 111 ? -13.660 4.811 5.912 1.00 91.31 111 VAL A O 1
ATOM 899 N N . LEU A 1 112 ? -13.617 4.659 3.678 1.00 92.94 112 LEU A N 1
ATOM 900 C CA . LEU A 1 112 ? -14.947 5.240 3.500 1.00 92.94 112 LEU A CA 1
ATOM 901 C C . LEU A 1 112 ? -16.032 4.347 4.098 1.00 92.94 112 LEU A C 1
ATOM 903 O O . LEU A 1 112 ? -16.873 4.855 4.824 1.00 92.94 112 LEU A O 1
ATOM 907 N N . LYS A 1 113 ? -15.980 3.033 3.863 1.00 90.31 113 LYS A N 1
ATOM 908 C CA . LYS A 1 113 ? -16.953 2.093 4.437 1.00 90.31 113 LYS A CA 1
ATOM 909 C C . LYS A 1 113 ? -16.998 2.145 5.961 1.00 90.31 113 LYS A C 1
ATOM 911 O O . LYS A 1 113 ? -18.079 2.088 6.531 1.00 90.31 113 LYS A O 1
ATOM 916 N N . GLU A 1 114 ? -15.832 2.253 6.590 1.00 88.19 114 GLU A N 1
ATOM 917 C CA . GLU A 1 114 ? -15.724 2.249 8.048 1.00 88.19 114 GLU A CA 1
ATOM 918 C C . GLU A 1 114 ? -16.091 3.606 8.659 1.00 88.19 114 GLU A C 1
ATOM 920 O O . GLU A 1 114 ? -16.905 3.688 9.571 1.00 88.19 114 GLU A O 1
ATOM 925 N N . PHE A 1 115 ? -15.509 4.691 8.145 1.00 85.06 115 PHE A N 1
ATOM 926 C CA . PHE A 1 115 ? -15.553 5.994 8.817 1.00 85.06 115 PHE A CA 1
ATOM 927 C C . PHE A 1 115 ? -16.512 6.998 8.176 1.00 85.06 115 PHE A C 1
ATOM 929 O O . PHE A 1 115 ? -16.781 8.049 8.756 1.00 85.06 115 PHE A O 1
ATOM 936 N N . ARG A 1 116 ? -16.980 6.741 6.951 1.00 85.94 116 ARG A N 1
ATOM 937 C CA . ARG A 1 116 ? -17.818 7.663 6.167 1.00 85.94 116 ARG A CA 1
ATOM 938 C C . ARG A 1 116 ? -18.831 6.904 5.307 1.00 85.94 116 ARG A C 1
ATOM 940 O O . ARG A 1 116 ? -18.921 7.136 4.098 1.00 85.94 116 ARG A O 1
ATOM 947 N N . SER A 1 117 ? -19.562 5.984 5.930 1.00 83.69 117 SER A N 1
ATOM 948 C CA . SER A 1 117 ? -20.583 5.194 5.245 1.00 83.69 117 SER A CA 1
ATOM 949 C C . SER A 1 117 ? -21.598 6.109 4.541 1.00 83.69 117 SER A C 1
ATOM 951 O O . SER A 1 117 ? -22.046 7.119 5.085 1.00 83.69 117 SER A O 1
ATOM 953 N N . GLY A 1 118 ? -21.905 5.799 3.281 1.00 89.00 118 GLY A N 1
ATOM 954 C CA . GLY A 1 118 ? -22.739 6.612 2.390 1.00 89.00 118 GLY A CA 1
ATOM 955 C C . GLY A 1 118 ? -21.959 7.485 1.395 1.00 89.00 118 GLY A C 1
ATOM 956 O O . GLY A 1 118 ? -22.537 7.961 0.418 1.00 89.00 118 GLY A O 1
ATOM 957 N N . GLU A 1 119 ? -20.650 7.679 1.577 1.00 92.88 119 GLU A N 1
ATOM 958 C CA . GLU A 1 119 ? -19.809 8.453 0.647 1.00 92.88 119 GLU A CA 1
ATOM 959 C C . GLU A 1 119 ? -19.230 7.614 -0.504 1.00 92.88 119 GLU A C 1
ATOM 961 O O . GLU A 1 119 ? -18.600 8.157 -1.418 1.00 92.88 119 GLU A O 1
ATOM 966 N N . GLU A 1 120 ? -19.431 6.294 -0.501 1.00 92.75 120 GLU A N 1
ATOM 967 C CA . GLU A 1 120 ? -18.865 5.381 -1.496 1.00 92.75 120 GLU A CA 1
ATOM 968 C C . GLU A 1 120 ? -19.338 5.717 -2.910 1.00 92.75 120 GLU A C 1
ATOM 970 O O . GLU A 1 120 ? -18.531 5.722 -3.841 1.00 92.75 120 GLU A O 1
ATOM 975 N N . GLU A 1 121 ? -20.617 6.059 -3.081 1.00 93.19 121 GLU A N 1
ATOM 976 C CA . GLU A 1 121 ? -21.156 6.401 -4.400 1.00 93.19 121 GLU A CA 1
ATOM 977 C C . GLU A 1 121 ? -20.618 7.750 -4.894 1.00 93.19 121 GLU A C 1
ATOM 979 O O . GLU A 1 121 ? -20.276 7.897 -6.070 1.00 93.19 121 GLU A O 1
ATOM 984 N N . ASN A 1 122 ? -20.450 8.725 -3.995 1.00 94.38 122 ASN A N 1
ATOM 985 C CA . ASN A 1 122 ? -19.822 10.003 -4.326 1.00 94.38 122 ASN A CA 1
ATOM 986 C C . ASN A 1 122 ? -18.367 9.800 -4.773 1.00 94.38 122 ASN A C 1
ATOM 988 O O . ASN A 1 122 ? -17.944 10.364 -5.789 1.00 94.38 122 ASN A O 1
ATOM 992 N N . PHE A 1 123 ? -17.617 8.962 -4.052 1.00 94.81 123 PHE A N 1
ATOM 993 C CA . PHE A 1 123 ? -16.248 8.593 -4.403 1.00 94.81 123 PHE A CA 1
ATOM 994 C C . PHE A 1 123 ? -16.183 7.858 -5.747 1.00 94.81 123 PHE A C 1
ATOM 996 O O . PHE A 1 123 ? -15.381 8.215 -6.612 1.00 94.81 123 PHE A O 1
ATOM 1003 N N . ALA A 1 124 ? -17.070 6.886 -5.970 1.00 92.31 124 ALA A N 1
ATOM 1004 C CA . ALA A 1 124 ? -17.138 6.128 -7.212 1.00 92.31 124 ALA A CA 1
ATOM 1005 C C . ALA A 1 124 ? -17.497 7.023 -8.409 1.00 92.31 124 ALA A C 1
ATOM 1007 O O . ALA A 1 124 ? -16.870 6.924 -9.469 1.00 92.31 124 ALA A O 1
ATOM 1008 N N . ARG A 1 125 ? -18.449 7.950 -8.241 1.00 95.81 125 ARG A N 1
ATOM 1009 C CA . ARG A 1 125 ? -18.797 8.956 -9.253 1.00 95.81 125 ARG A CA 1
ATOM 1010 C C . ARG A 1 125 ? -17.597 9.833 -9.594 1.00 95.81 125 ARG A C 1
ATOM 1012 O O . ARG A 1 125 ? -17.298 9.993 -10.777 1.00 95.81 125 ARG A O 1
ATOM 1019 N N . LYS A 1 126 ? -16.879 10.340 -8.586 1.00 94.69 126 LYS A N 1
ATOM 1020 C CA . LYS A 1 126 ? -15.671 11.150 -8.793 1.00 94.69 126 LYS A CA 1
ATOM 1021 C C . LYS A 1 126 ? -14.589 10.376 -9.542 1.00 94.69 126 LYS A C 1
ATOM 1023 O O . LYS A 1 126 ? -14.054 10.872 -10.531 1.00 94.69 126 LYS A O 1
ATOM 1028 N N . TYR A 1 127 ? -14.320 9.134 -9.136 1.00 94.06 127 TYR A N 1
ATOM 1029 C CA . TYR A 1 127 ? -13.375 8.265 -9.835 1.00 94.06 127 TYR A CA 1
ATOM 1030 C C . TYR A 1 127 ? -13.749 8.103 -11.313 1.00 94.06 127 TYR A C 1
ATOM 1032 O O . TYR A 1 127 ? -12.902 8.311 -12.182 1.00 94.06 127 TYR A O 1
ATOM 1040 N N . ARG A 1 128 ? -15.012 7.769 -11.611 1.00 94.62 128 ARG A N 1
ATOM 1041 C CA . ARG A 1 128 ? -15.484 7.560 -12.989 1.00 94.62 128 ARG A CA 1
ATOM 1042 C C . ARG A 1 128 ? -15.385 8.828 -13.837 1.00 94.62 128 ARG A C 1
ATOM 1044 O O . ARG A 1 128 ? -14.970 8.725 -14.988 1.00 94.62 128 ARG A O 1
ATOM 1051 N N . ALA A 1 129 ? -15.750 9.980 -13.275 1.00 96.31 129 ALA A N 1
ATOM 1052 C CA . ALA A 1 129 ? -15.808 11.247 -13.997 1.00 96.31 129 ALA A CA 1
ATOM 1053 C C . ALA A 1 129 ? -14.426 11.882 -14.219 1.00 96.31 129 ALA A C 1
ATOM 1055 O O . ALA A 1 129 ? -14.152 12.390 -15.302 1.00 96.31 129 ALA A O 1
ATOM 1056 N N . GLU A 1 130 ? -13.547 11.849 -13.216 1.00 94.75 130 GLU A N 1
ATOM 1057 C CA . GLU A 1 130 ? -12.332 12.675 -13.224 1.00 94.75 130 GLU A CA 1
ATOM 1058 C C . GLU A 1 130 ? -11.039 11.866 -13.374 1.00 94.75 130 GLU A C 1
ATOM 1060 O O . GLU A 1 130 ? -10.056 12.352 -13.941 1.00 94.75 130 GLU A O 1
ATOM 1065 N N . TRP A 1 131 ? -10.993 10.647 -12.830 1.00 93.00 131 TRP A N 1
ATOM 1066 C CA . TRP A 1 131 ? -9.719 9.960 -12.584 1.00 93.00 131 TRP A CA 1
ATOM 1067 C C . TRP A 1 131 ? -9.511 8.732 -13.461 1.00 93.00 131 TRP A C 1
ATOM 1069 O O . TRP A 1 131 ? -8.397 8.483 -13.925 1.00 93.00 131 TRP A O 1
ATOM 1079 N N . ARG A 1 132 ? -10.580 7.976 -13.730 1.00 90.62 132 ARG A N 1
ATOM 1080 C CA . ARG A 1 132 ? -10.534 6.682 -14.421 1.00 90.62 132 ARG A CA 1
ATOM 1081 C C . ARG A 1 132 ? -9.782 6.758 -15.746 1.00 90.62 132 ARG A C 1
ATOM 1083 O O . ARG A 1 132 ? -8.922 5.922 -15.997 1.00 90.62 132 ARG A O 1
ATOM 1090 N N . ALA A 1 133 ? -10.053 7.773 -16.565 1.00 90.62 133 ALA A N 1
ATOM 1091 C CA . ALA A 1 133 ? -9.385 7.936 -17.856 1.00 90.62 133 ALA A CA 1
ATOM 1092 C C . ALA A 1 133 ? -7.861 8.104 -17.717 1.00 90.62 133 ALA A C 1
ATOM 1094 O O . ALA A 1 133 ? -7.104 7.511 -18.481 1.00 90.62 133 ALA A O 1
ATOM 1095 N N . ARG A 1 134 ? -7.400 8.862 -16.713 1.00 87.12 134 ARG A N 1
ATOM 1096 C CA . ARG A 1 134 ? -5.967 9.096 -16.469 1.00 87.12 134 ARG A CA 1
ATOM 1097 C C . ARG A 1 134 ? -5.260 7.833 -15.987 1.00 87.12 134 ARG A C 1
ATOM 1099 O O . ARG A 1 134 ? -4.133 7.583 -16.396 1.00 87.12 134 ARG A O 1
ATOM 1106 N N . PHE A 1 135 ? -5.930 7.039 -15.153 1.00 84.38 135 PHE A N 1
ATOM 1107 C CA . PHE A 1 135 ? -5.373 5.803 -14.603 1.00 84.38 135 PHE A CA 1
ATOM 1108 C C . PHE A 1 135 ? -5.411 4.619 -15.571 1.00 84.38 135 PHE A C 1
ATOM 1110 O O . PHE A 1 135 ? -4.547 3.753 -15.496 1.00 84.38 135 PHE A O 1
ATOM 1117 N N . LEU A 1 136 ? -6.383 4.574 -16.487 1.00 83.75 136 LEU A N 1
ATOM 1118 C CA . LEU A 1 136 ? -6.441 3.546 -17.532 1.00 83.75 136 LEU A CA 1
ATOM 1119 C C . LEU A 1 136 ? -5.553 3.864 -18.739 1.00 83.75 136 LEU A C 1
ATOM 1121 O O . LEU A 1 136 ? -5.349 2.997 -19.591 1.00 83.75 136 LEU A O 1
ATOM 1125 N N . LYS A 1 137 ? -5.027 5.090 -18.832 1.00 84.88 137 LYS A N 1
ATOM 1126 C CA . LYS A 1 137 ? -4.098 5.466 -19.893 1.00 84.88 137 LYS A CA 1
ATOM 1127 C C . LYS A 1 137 ? -2.826 4.629 -19.765 1.00 84.88 137 LYS A C 1
ATOM 1129 O O . LYS A 1 137 ? -2.092 4.740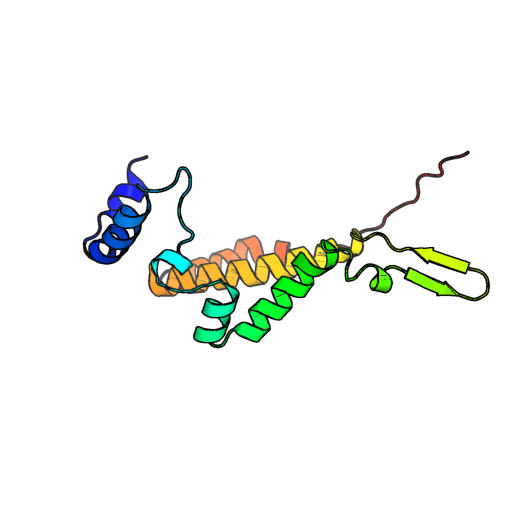 -18.787 1.00 84.88 137 LYS A O 1
ATOM 1134 N N . LYS A 1 138 ? -2.567 3.798 -20.774 1.00 80.12 138 LYS A N 1
ATOM 1135 C CA . LYS A 1 138 ? -1.315 3.050 -20.889 1.00 80.12 138 LYS A CA 1
ATOM 1136 C C . LYS A 1 138 ? -0.220 3.987 -21.388 1.00 80.12 138 LYS A C 1
ATOM 1138 O O . LYS A 1 138 ? -0.435 4.735 -22.340 1.00 80.12 138 LYS A O 1
ATOM 1143 N N . TYR A 1 139 ? 0.940 3.923 -20.749 1.00 78.62 139 TYR A N 1
ATOM 1144 C CA . TYR A 1 139 ? 2.139 4.630 -21.181 1.00 78.62 139 TYR A CA 1
ATOM 1145 C C . TYR A 1 139 ? 3.120 3.607 -21.742 1.00 78.62 139 TYR A C 1
ATOM 1147 O O . TYR A 1 139 ? 3.349 2.570 -21.122 1.00 78.62 139 TYR A O 1
ATOM 1155 N N . GLN A 1 140 ? 3.676 3.900 -22.912 1.00 78.88 140 GLN A N 1
ATOM 1156 C CA . GLN A 1 140 ? 4.868 3.232 -23.416 1.00 78.88 140 GLN A CA 1
ATOM 1157 C C . GLN A 1 140 ? 6.040 4.164 -23.145 1.00 78.88 140 GLN A C 1
ATOM 1159 O O . GLN A 1 140 ? 5.948 5.364 -23.407 1.00 78.88 140 GLN A O 1
ATOM 1164 N N . ILE A 1 141 ? 7.099 3.625 -22.551 1.00 79.12 141 ILE A N 1
ATOM 1165 C CA . ILE A 1 141 ? 8.304 4.387 -22.250 1.00 79.12 141 ILE A CA 1
ATOM 1166 C C . ILE A 1 141 ? 9.393 3.885 -23.181 1.00 79.12 141 ILE A C 1
ATOM 1168 O O . ILE A 1 141 ? 9.772 2.720 -23.120 1.00 79.12 141 ILE A O 1
ATOM 1172 N N . GLU A 1 142 ? 9.869 4.776 -24.043 1.00 76.19 142 GLU A N 1
ATOM 1173 C CA . GLU A 1 142 ? 11.003 4.528 -24.922 1.00 76.19 142 GLU A CA 1
ATOM 1174 C C . GLU A 1 142 ? 12.238 5.211 -24.344 1.00 76.19 142 GLU A C 1
ATOM 1176 O O . GLU A 1 142 ? 12.236 6.418 -24.089 1.00 76.19 142 GLU A O 1
ATOM 1181 N N . ILE A 1 143 ? 13.303 4.438 -24.151 1.00 73.38 143 ILE A N 1
ATOM 1182 C CA . ILE A 1 143 ? 14.616 4.964 -23.791 1.00 73.38 143 ILE A CA 1
ATOM 1183 C C . ILE A 1 143 ? 15.412 5.040 -25.084 1.00 73.38 143 ILE A C 1
ATOM 1185 O O . ILE A 1 143 ? 15.719 4.014 -25.688 1.00 73.38 143 ILE A O 1
ATOM 1189 N N . LYS A 1 144 ? 15.732 6.256 -25.523 1.00 75.62 144 LYS A N 1
ATOM 1190 C CA . LYS A 1 144 ? 16.635 6.456 -26.656 1.00 75.62 144 LYS A CA 1
ATOM 1191 C C . LYS A 1 144 ? 18.066 6.479 -26.121 1.00 75.62 144 LYS A C 1
ATOM 1193 O O . LYS A 1 144 ? 18.334 7.289 -25.231 1.00 75.62 144 LYS A O 1
ATOM 1198 N N . PRO A 1 145 ? 18.969 5.615 -26.612 1.00 71.12 145 PRO A N 1
ATOM 1199 C CA . PRO A 1 145 ? 20.379 5.727 -26.281 1.00 71.12 145 PRO A CA 1
ATOM 1200 C C . PRO A 1 145 ? 20.874 7.100 -26.733 1.00 71.12 145 PRO A C 1
ATOM 1202 O O . PRO A 1 145 ? 20.698 7.468 -27.894 1.00 71.12 145 PRO A O 1
ATOM 1205 N N . THR A 1 146 ? 21.484 7.863 -25.833 1.00 65.56 146 THR A N 1
ATOM 1206 C CA . THR A 1 146 ? 22.350 8.960 -26.260 1.00 65.56 146 THR A CA 1
ATOM 1207 C C . THR A 1 146 ? 23.646 8.304 -26.712 1.00 65.56 146 THR A C 1
ATOM 1209 O O . THR A 1 146 ? 24.270 7.600 -25.918 1.00 65.56 146 THR A O 1
ATOM 1212 N N . GLU A 1 147 ? 24.027 8.465 -27.979 1.00 58.84 147 GLU A N 1
ATOM 1213 C CA . GLU A 1 147 ? 25.347 8.046 -28.449 1.00 58.84 147 GLU A CA 1
ATOM 1214 C C . GLU A 1 147 ? 26.405 8.828 -27.666 1.00 58.84 147 GLU A C 1
ATOM 1216 O O . GLU A 1 147 ? 26.708 9.981 -27.969 1.00 58.84 147 GLU A O 1
ATOM 1221 N N . THR A 1 148 ? 26.954 8.219 -26.619 1.00 52.03 148 THR A N 1
ATOM 1222 C CA . THR A 1 148 ? 28.209 8.689 -26.051 1.00 52.03 148 THR A CA 1
ATOM 1223 C C . THR A 1 148 ? 29.297 8.185 -26.983 1.00 52.03 148 THR A C 1
ATOM 1225 O O . THR A 1 148 ? 29.704 7.027 -26.901 1.00 52.03 148 THR A O 1
ATOM 1228 N N . VAL A 1 149 ? 29.713 9.040 -27.915 1.00 44.38 149 VAL A N 1
ATOM 1229 C CA . VAL A 1 149 ? 30.963 8.857 -28.653 1.00 44.38 149 VAL A CA 1
ATOM 1230 C C . VAL A 1 149 ? 32.079 8.846 -27.605 1.00 44.38 149 VAL A C 1
ATOM 1232 O O . VAL A 1 149 ? 32.305 9.863 -26.947 1.00 44.38 149 VAL A O 1
ATOM 1235 N N . ILE A 1 150 ? 32.689 7.679 -27.386 1.00 45.34 150 ILE A N 1
ATOM 1236 C CA . ILE A 1 150 ? 33.942 7.526 -26.632 1.00 45.34 150 ILE A CA 1
ATOM 1237 C C . ILE A 1 150 ? 35.083 7.563 -27.639 1.00 45.34 150 ILE A C 1
ATOM 1239 O O . ILE A 1 150 ? 34.979 6.823 -28.644 1.00 45.34 150 ILE A O 1
#

pLDDT: mean 82.11, std 11.72, range [44.38, 96.31]

Solvent-accessible surface area (backbone atoms only — not comparable to full-atom values): 9336 Å² total; per-residue (Å²): 127,70,71,58,60,61,60,60,63,38,74,89,39,48,73,59,51,55,57,52,62,72,51,49,80,81,46,104,54,75,70,58,70,58,48,79,73,70,36,91,41,72,66,51,51,26,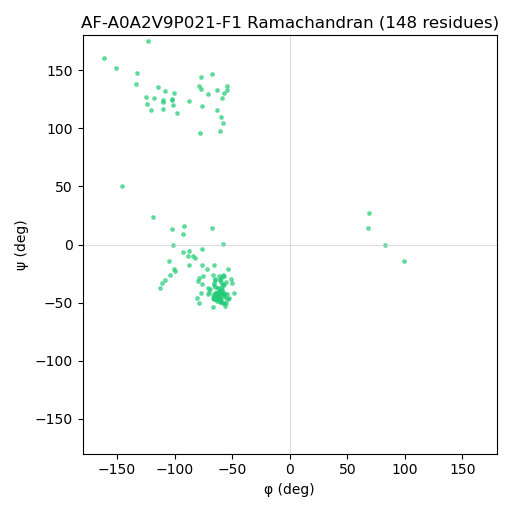46,77,71,75,36,38,68,59,48,52,53,52,45,47,74,72,46,40,69,76,40,77,89,50,52,66,83,31,54,44,82,54,94,96,44,82,47,74,56,70,82,75,55,73,73,50,49,54,61,53,52,50,52,51,51,54,52,48,56,51,52,53,51,54,52,31,61,74,78,39,68,83,45,58,63,60,53,52,50,47,38,64,76,72,42,46,68,69,70,68,54,82,70,85,67,84,85,78,83,76,84,76,85,125

Radius of gyration: 22.31 Å; Cα contacts (8 Å, |Δi|>4): 77; chains: 1; bounding box: 57×40×55 Å

Secondary structure (DSSP, 8-state):
-HHHHHHHTSGGGHHHHHHHHHHHTSSSSPPPHHHHTT-S-HHHHHHHTT-HHHHHHHHHHHHGGGSGGGGGGGEEEETTEEEE--SS-GGGHHHHHHHHHHHHHHHHHHHHHHHSTT-HHHHHHHIIIIIHHHHH-------PPP----

Mean predicted aligned error: 9.54 Å

Foldseek 3Di:
DPPVVVVCPPPVNVVVVVLQVVQVPPDPDGDPSCVSVPAPDVCSVCVVVVNNVVVVVVCCVPPVLVDCVCQVVQWDDDDVDIGGHRSDDPQCVLVVLLVVVVVVVVVVLVCCVVPPPPCNVVVVVCCVPPPVVVNPDDDDDDDDDDPPPD